Protein AF-A0A6M0K688-F1 (afdb_monomer_lite)

Structure (mmCIF, N/CA/C/O backbone):
data_AF-A0A6M0K688-F1
#
_entry.id   AF-A0A6M0K688-F1
#
loop_
_atom_site.group_PDB
_atom_site.id
_atom_site.type_symbol
_atom_site.label_atom_id
_atom_site.label_alt_id
_atom_site.label_comp_id
_atom_site.label_asym_id
_atom_site.label_entity_id
_atom_site.label_seq_id
_atom_site.pdbx_PDB_ins_code
_atom_site.Cartn_x
_atom_site.Car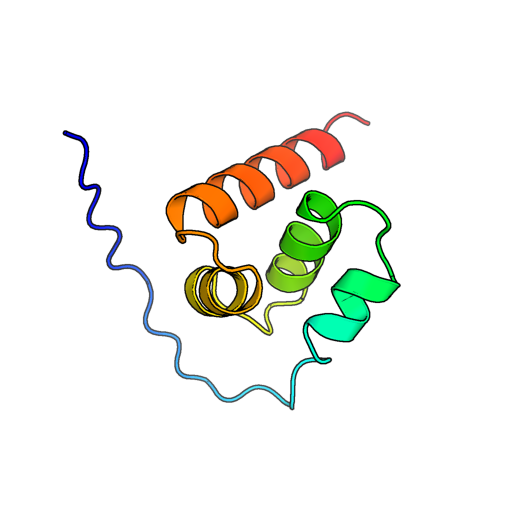tn_y
_atom_site.Cartn_z
_atom_site.occupancy
_atom_site.B_iso_or_equiv
_atom_site.auth_seq_id
_atom_site.auth_comp_id
_atom_site.auth_asym_id
_atom_site.auth_atom_id
_atom_site.pdbx_PDB_model_num
ATOM 1 N N . PRO A 1 1 ? -7.500 13.527 -20.512 1.00 37.03 1 PRO A N 1
ATOM 2 C CA . PRO A 1 1 ? -6.575 12.370 -20.423 1.00 37.03 1 PRO A CA 1
ATOM 3 C C . PRO A 1 1 ? -5.394 12.693 -19.493 1.00 37.03 1 PRO A C 1
ATOM 5 O O . PRO A 1 1 ? -4.588 13.560 -19.808 1.00 37.03 1 PRO A O 1
ATOM 8 N N . LYS A 1 2 ? -5.361 12.113 -18.288 1.00 41.84 2 LYS A N 1
ATOM 9 C CA . LYS A 1 2 ? -4.255 12.314 -17.336 1.00 41.84 2 LYS A CA 1
ATOM 10 C C . LYS A 1 2 ? -3.491 11.007 -17.174 1.00 41.84 2 LYS A C 1
ATOM 12 O O . LYS A 1 2 ? -3.596 10.345 -16.145 1.00 41.84 2 LYS A O 1
ATOM 17 N N . ASP A 1 3 ? -2.718 10.691 -18.201 1.00 49.59 3 ASP A N 1
ATOM 18 C CA . ASP A 1 3 ? -1.551 9.823 -18.127 1.00 49.59 3 ASP A CA 1
ATOM 19 C C . ASP A 1 3 ? -0.504 10.544 -17.277 1.00 49.59 3 ASP A C 1
ATOM 21 O O . ASP A 1 3 ? 0.272 11.373 -17.743 1.00 49.59 3 ASP A O 1
ATOM 25 N N . ARG A 1 4 ? -0.578 10.330 -15.963 1.00 47.59 4 ARG A N 1
ATOM 26 C CA . ARG A 1 4 ? 0.492 10.729 -15.053 1.00 47.59 4 ARG A CA 1
ATOM 27 C C . ARG A 1 4 ? 1.481 9.590 -14.998 1.00 47.59 4 ARG A C 1
ATOM 29 O O . ARG A 1 4 ? 1.391 8.759 -14.100 1.00 47.59 4 ARG A O 1
ATOM 36 N N . ASP A 1 5 ? 2.380 9.590 -15.970 1.00 49.09 5 ASP A N 1
ATOM 37 C CA . ASP A 1 5 ? 3.666 8.910 -15.904 1.00 49.09 5 ASP A CA 1
ATOM 38 C C . ASP A 1 5 ? 4.275 9.185 -14.520 1.00 49.09 5 ASP A C 1
ATOM 40 O O . ASP A 1 5 ? 4.624 10.315 -14.181 1.00 49.09 5 ASP A O 1
ATOM 44 N N . LEU A 1 6 ? 4.226 8.181 -13.649 1.00 51.19 6 LEU A N 1
ATOM 45 C CA . LEU A 1 6 ? 4.814 8.219 -12.313 1.00 51.19 6 LEU A CA 1
ATOM 46 C C . LEU A 1 6 ? 5.831 7.092 -12.265 1.00 51.19 6 LEU A C 1
ATOM 48 O O . LEU A 1 6 ? 5.666 6.066 -11.607 1.00 51.19 6 LEU A O 1
ATOM 52 N N . SER A 1 7 ? 6.861 7.306 -13.066 1.00 49.12 7 SER A N 1
ATOM 53 C CA . SER A 1 7 ? 8.116 6.586 -13.114 1.00 49.12 7 SER A CA 1
ATOM 54 C C . SER A 1 7 ? 8.965 6.953 -11.881 1.00 49.12 7 SER A C 1
ATOM 56 O O . SER A 1 7 ? 9.979 7.623 -11.983 1.00 49.12 7 SER A O 1
ATOM 58 N N . GLU A 1 8 ? 8.554 6.515 -10.688 1.00 49.06 8 GLU A N 1
ATOM 59 C CA . GLU A 1 8 ? 9.337 6.596 -9.439 1.00 49.06 8 GLU A CA 1
ATOM 60 C C . GLU A 1 8 ? 8.960 5.361 -8.593 1.00 49.06 8 GLU A C 1
ATOM 62 O O . GLU A 1 8 ? 7.800 5.186 -8.235 1.00 49.06 8 GLU A O 1
ATOM 67 N N . VAL A 1 9 ? 9.815 4.388 -8.268 1.00 51.94 9 VAL A N 1
ATOM 68 C CA . VAL A 1 9 ? 11.208 4.443 -7.805 1.00 51.94 9 VAL A CA 1
ATOM 69 C C . VAL A 1 9 ? 11.877 3.085 -8.111 1.00 51.94 9 VAL A C 1
ATOM 71 O O . VAL A 1 9 ? 11.246 2.045 -7.888 1.00 51.94 9 VAL A O 1
ATOM 74 N N . PRO A 1 10 ? 13.149 3.030 -8.552 1.00 62.47 10 PRO A N 1
ATOM 75 C CA . PRO A 1 10 ? 13.899 1.784 -8.603 1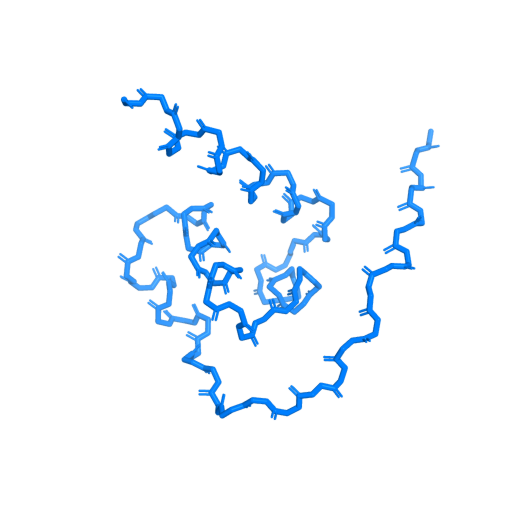.00 62.47 10 PRO A CA 1
ATOM 76 C C . PRO A 1 10 ? 14.407 1.454 -7.197 1.00 62.47 10 PRO A C 1
ATOM 78 O O . PRO A 1 10 ? 15.388 2.028 -6.741 1.00 62.47 10 PRO A O 1
ATOM 81 N N . LEU A 1 11 ? 13.772 0.512 -6.500 1.00 48.19 11 LEU A N 1
ATOM 82 C CA . LEU A 1 11 ? 14.414 -0.143 -5.358 1.00 48.19 11 LEU A CA 1
ATOM 83 C C . LEU A 1 11 ? 14.285 -1.657 -5.495 1.00 48.19 11 LEU A C 1
ATOM 85 O O . LEU A 1 11 ? 13.606 -2.353 -4.742 1.00 48.19 11 LEU A O 1
ATOM 89 N N . ALA A 1 12 ? 14.982 -2.159 -6.511 1.00 48.91 12 ALA A N 1
ATOM 90 C CA . ALA A 1 12 ? 15.481 -3.518 -6.528 1.00 48.91 12 ALA A CA 1
ATOM 91 C C . ALA A 1 12 ? 16.421 -3.711 -5.327 1.00 48.91 12 ALA A C 1
ATOM 93 O O . ALA A 1 12 ? 17.635 -3.614 -5.451 1.00 48.91 12 ALA A O 1
ATOM 94 N N . GLN A 1 13 ? 15.867 -3.974 -4.148 1.00 51.00 13 GLN A N 1
ATOM 95 C CA . GLN A 1 13 ? 16.612 -4.561 -3.044 1.00 51.00 13 GLN A CA 1
ATOM 96 C C . GLN A 1 13 ? 15.772 -5.683 -2.455 1.00 51.00 13 GLN A C 1
ATOM 98 O O . GLN A 1 13 ? 14.846 -5.466 -1.677 1.00 51.00 13 GLN A O 1
ATOM 103 N N . ARG A 1 14 ? 16.122 -6.896 -2.904 1.00 49.16 14 ARG A N 1
ATOM 104 C CA . ARG A 1 14 ? 15.784 -8.189 -2.303 1.00 49.16 14 ARG A CA 1
ATOM 105 C C . ARG A 1 14 ? 15.712 -8.050 -0.782 1.00 49.16 14 ARG A C 1
ATOM 107 O O . ARG A 1 14 ? 16.735 -8.008 -0.104 1.00 49.16 14 ARG A O 1
ATOM 114 N N . ARG A 1 15 ? 14.494 -7.990 -0.262 1.00 50.69 15 ARG A N 1
ATOM 115 C CA . ARG A 1 15 ? 14.176 -8.232 1.143 1.00 50.69 15 ARG A CA 1
ATOM 116 C C . ARG A 1 15 ? 13.575 -9.638 1.258 1.00 50.69 15 ARG A C 1
ATOM 118 O O . ARG A 1 15 ? 13.130 -10.168 0.236 1.00 50.69 15 ARG A O 1
ATOM 125 N N . PRO A 1 16 ? 13.654 -10.275 2.444 1.00 49.12 16 PRO A N 1
ATOM 126 C CA . PRO A 1 16 ? 13.171 -11.642 2.679 1.00 49.12 16 PRO A CA 1
ATOM 127 C C . PRO A 1 16 ? 11.753 -11.829 2.127 1.00 49.12 16 PRO A C 1
ATOM 129 O O . PRO A 1 16 ? 11.036 -10.832 2.026 1.00 49.12 16 PRO A O 1
ATOM 132 N N . PRO A 1 17 ? 11.353 -13.061 1.748 1.00 52.41 17 PRO A N 1
ATOM 133 C CA . PRO A 1 17 ? 10.094 -13.311 1.054 1.00 52.41 17 PRO A CA 1
ATOM 134 C C . PRO A 1 17 ? 8.961 -12.641 1.825 1.00 52.41 17 PRO A C 1
ATOM 136 O O . PRO A 1 17 ? 8.642 -13.029 2.949 1.00 52.41 17 PRO A O 1
ATOM 139 N N . ALA A 1 18 ? 8.424 -11.563 1.255 1.00 56.69 18 ALA A N 1
ATOM 140 C CA . ALA A 1 18 ? 7.318 -10.859 1.865 1.00 56.69 18 ALA A CA 1
ATOM 141 C C . ALA A 1 18 ? 6.161 -11.856 1.992 1.00 56.69 18 ALA A C 1
ATOM 143 O O . ALA A 1 18 ? 5.938 -12.661 1.083 1.00 56.69 18 ALA A O 1
ATOM 144 N N . LYS A 1 19 ? 5.444 -11.823 3.122 1.00 65.88 19 LYS A N 1
ATOM 145 C CA . LYS A 1 19 ? 4.242 -12.645 3.322 1.00 65.88 19 LYS A CA 1
ATOM 146 C C . LYS A 1 19 ? 3.345 -12.530 2.096 1.00 65.88 19 LYS A C 1
ATOM 148 O O . LYS A 1 19 ? 3.155 -11.397 1.647 1.00 65.88 19 LYS A O 1
ATOM 153 N N . PRO A 1 20 ? 2.824 -13.630 1.534 1.00 78.38 20 PRO A N 1
ATOM 154 C CA . PRO A 1 20 ? 2.056 -13.579 0.298 1.00 78.38 20 PRO A CA 1
ATOM 155 C C . PRO A 1 20 ? 0.900 -12.586 0.428 1.00 78.38 20 PRO A C 1
ATOM 157 O O . PRO A 1 20 ? 0.261 -12.499 1.474 1.00 78.38 20 PRO A O 1
ATOM 160 N N . LEU A 1 21 ? 0.596 -11.848 -0.643 1.00 79.94 21 LEU A N 1
ATOM 161 C CA . LEU A 1 21 ? -0.517 -10.887 -0.654 1.00 79.94 21 LEU A CA 1
ATOM 162 C C . LEU A 1 21 ? -1.855 -11.526 -0.230 1.00 79.94 21 LEU A C 1
ATOM 164 O O . LEU A 1 21 ? -2.684 -10.858 0.381 1.00 79.94 21 LEU A O 1
ATOM 168 N N . ALA A 1 22 ? -2.008 -12.835 -0.444 1.00 81.75 22 ALA A N 1
ATOM 169 C CA . ALA A 1 22 ? -3.136 -13.637 0.025 1.00 81.75 22 ALA A CA 1
ATOM 170 C C . ALA A 1 22 ? -3.321 -13.640 1.557 1.00 81.75 22 ALA A C 1
ATOM 172 O O . ALA A 1 22 ? -4.457 -13.670 2.030 1.00 81.75 22 ALA A O 1
ATOM 173 N N . GLU A 1 23 ? -2.239 -13.567 2.341 1.00 83.94 23 GLU A N 1
ATOM 174 C CA . GLU A 1 23 ? -2.339 -13.428 3.801 1.00 83.94 23 GLU A CA 1
ATOM 175 C C . GLU A 1 23 ? -2.963 -12.085 4.169 1.00 83.94 23 GLU A C 1
ATOM 177 O O . GLU A 1 23 ? -3.862 -12.040 4.999 1.00 83.94 23 GLU A O 1
ATOM 182 N N . TYR A 1 24 ? -2.556 -10.994 3.514 1.00 84.56 24 TYR A N 1
ATOM 183 C CA . TYR A 1 24 ? -3.164 -9.682 3.748 1.00 84.56 24 TYR A CA 1
ATOM 184 C C . TYR A 1 24 ? -4.646 -9.678 3.357 1.00 84.56 24 TYR A C 1
ATOM 186 O O . TYR A 1 24 ? -5.462 -9.121 4.079 1.00 84.56 24 TYR A O 1
ATOM 194 N N . VAL A 1 25 ? -5.026 -10.348 2.268 1.00 84.56 25 VAL A N 1
ATOM 195 C CA . VAL A 1 25 ? -6.446 -10.492 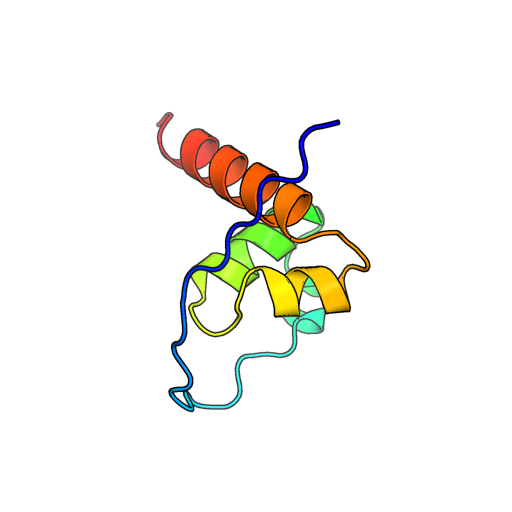1.902 1.00 84.56 25 VAL A CA 1
ATOM 196 C C . VAL A 1 25 ? -7.231 -11.291 2.945 1.00 84.56 25 VAL A C 1
ATOM 198 O O . VAL A 1 25 ? -8.381 -10.972 3.212 1.00 84.56 25 VAL A O 1
ATOM 201 N N . SER A 1 26 ? -6.619 -12.302 3.560 1.00 85.75 26 SER A N 1
ATOM 202 C CA . SER A 1 26 ? -7.286 -13.116 4.586 1.00 85.75 26 SER A CA 1
ATOM 203 C C . SER A 1 26 ? -7.365 -12.413 5.946 1.00 85.75 26 SER A C 1
ATOM 205 O O . SER A 1 26 ? -8.294 -12.650 6.711 1.00 85.75 26 SER A O 1
ATOM 207 N N . LEU A 1 27 ? -6.393 -11.551 6.260 1.00 86.62 27 LEU A N 1
ATOM 208 C CA . LEU A 1 27 ? -6.319 -10.811 7.524 1.00 86.62 27 LEU A CA 1
ATOM 209 C C . LEU A 1 27 ? -7.254 -9.598 7.572 1.00 86.62 27 LEU A C 1
ATOM 211 O O . LEU A 1 27 ? -7.636 -9.171 8.661 1.00 86.62 27 LEU A O 1
ATOM 215 N N . TYR A 1 28 ? -7.599 -9.025 6.419 1.00 85.69 28 TYR A N 1
ATOM 216 C CA . TYR A 1 28 ? -8.424 -7.826 6.331 1.00 85.69 28 TYR A CA 1
ATOM 217 C C . TYR A 1 28 ? -9.688 -8.106 5.520 1.00 85.69 28 TYR A C 1
ATOM 219 O O . TYR A 1 28 ? -9.616 -8.439 4.343 1.00 85.69 28 TYR A O 1
ATOM 227 N N . SER A 1 29 ? -10.857 -7.877 6.123 1.00 84.88 29 SER A N 1
ATOM 228 C CA . SER A 1 29 ? -12.150 -8.015 5.433 1.00 84.88 29 SER A CA 1
ATOM 229 C C . SER A 1 29 ? -12.344 -6.998 4.305 1.00 84.88 29 SER A C 1
ATOM 231 O O . SER A 1 29 ? -13.173 -7.197 3.421 1.00 84.88 29 SER A O 1
ATOM 233 N N . ASP A 1 30 ? -11.599 -5.892 4.347 1.00 88.38 30 ASP A N 1
ATOM 234 C CA . ASP A 1 30 ? -11.636 -4.844 3.339 1.00 88.38 30 ASP A CA 1
ATOM 235 C C . ASP A 1 30 ? -10.377 -4.882 2.463 1.00 88.38 30 ASP A C 1
ATOM 237 O O . ASP A 1 30 ? -9.241 -4.853 2.949 1.00 88.38 30 ASP A O 1
ATOM 241 N N . ARG A 1 31 ? -10.589 -4.912 1.143 1.00 89.12 31 ARG A N 1
ATOM 242 C CA . ARG A 1 31 ? -9.507 -4.958 0.152 1.00 89.12 31 ARG A CA 1
ATOM 243 C C . ARG A 1 31 ? -8.598 -3.736 0.253 1.00 89.12 31 ARG A C 1
ATOM 245 O O . ARG A 1 31 ? -7.388 -3.857 0.074 1.00 89.12 31 ARG A O 1
ATOM 252 N N . ASP A 1 32 ? -9.163 -2.565 0.518 1.00 89.25 32 ASP A N 1
ATOM 253 C CA . ASP A 1 32 ? -8.410 -1.320 0.560 1.00 89.25 32 ASP A CA 1
ATOM 254 C C . ASP A 1 32 ? -7.501 -1.284 1.809 1.00 89.25 32 ASP A C 1
ATOM 256 O O . ASP A 1 32 ? -6.349 -0.846 1.730 1.00 89.25 32 ASP A O 1
ATOM 260 N N . GLN A 1 33 ? -7.951 -1.867 2.926 1.00 89.00 33 GLN A N 1
ATOM 261 C CA . GLN A 1 33 ? -7.113 -2.140 4.098 1.00 89.00 33 GLN A CA 1
ATOM 262 C C . GLN A 1 33 ? -6.016 -3.175 3.819 1.00 89.00 33 GLN A C 1
ATOM 264 O O . GLN A 1 33 ? -4.866 -2.935 4.189 1.00 89.00 33 GLN A O 1
ATOM 269 N N . ALA A 1 34 ? -6.325 -4.273 3.118 1.00 90.31 34 ALA A N 1
ATOM 270 C CA . ALA A 1 34 ? -5.322 -5.266 2.718 1.00 90.31 34 ALA A CA 1
ATOM 271 C C . ALA A 1 34 ? -4.219 -4.638 1.846 1.00 90.31 34 ALA A C 1
ATOM 273 O O . ALA A 1 34 ? -3.030 -4.866 2.072 1.00 90.31 34 ALA A O 1
ATOM 274 N N . ILE A 1 35 ? -4.607 -3.786 0.892 1.00 89.69 35 ILE A N 1
ATOM 275 C CA . ILE A 1 35 ? -3.702 -3.019 0.027 1.00 89.69 35 ILE A CA 1
ATOM 276 C C . ILE A 1 35 ? -2.813 -2.078 0.850 1.00 89.69 35 ILE A C 1
ATOM 278 O O . ILE A 1 35 ? -1.598 -2.027 0.645 1.00 89.69 35 ILE A O 1
ATOM 282 N N . ALA A 1 36 ? -3.402 -1.336 1.789 1.00 89.00 36 ALA A N 1
ATOM 283 C CA . ALA A 1 36 ? -2.660 -0.415 2.641 1.00 89.00 36 ALA A CA 1
ATOM 284 C C . ALA A 1 36 ? -1.677 -1.148 3.565 1.00 89.00 36 ALA A C 1
ATOM 286 O O . ALA A 1 36 ? -0.541 -0.701 3.720 1.00 89.00 36 ALA A O 1
ATOM 287 N N . ALA A 1 37 ? -2.079 -2.287 4.132 1.00 87.38 37 ALA A N 1
ATOM 288 C CA . ALA A 1 37 ? -1.234 -3.115 4.986 1.00 87.38 37 ALA A CA 1
ATOM 289 C C . ALA A 1 37 ? -0.086 -3.773 4.205 1.00 87.38 37 ALA A C 1
ATOM 291 O O . ALA A 1 37 ? 1.055 -3.768 4.669 1.00 87.38 37 ALA A O 1
ATOM 292 N N . ALA A 1 38 ? -0.358 -4.263 2.993 1.00 87.94 38 ALA A N 1
ATOM 293 C CA . ALA A 1 38 ? 0.662 -4.794 2.096 1.00 87.94 38 ALA A CA 1
ATOM 294 C C . ALA A 1 38 ? 1.700 -3.727 1.721 1.00 87.94 38 ALA A C 1
ATOM 296 O O . ALA A 1 38 ? 2.897 -4.005 1.756 1.00 87.94 38 ALA A O 1
ATOM 297 N N . TYR A 1 39 ? 1.275 -2.492 1.432 1.00 86.75 39 TYR A N 1
ATOM 298 C CA . TYR A 1 39 ? 2.203 -1.388 1.169 1.00 86.75 39 TYR A CA 1
ATOM 299 C C . TYR A 1 39 ? 2.986 -0.982 2.427 1.00 86.75 39 TYR A C 1
ATOM 301 O O . TYR A 1 39 ? 4.202 -0.809 2.375 1.00 86.75 39 TYR A O 1
ATOM 309 N N . ALA A 1 40 ? 2.310 -0.891 3.578 1.00 84.38 40 ALA A N 1
ATOM 310 C CA . ALA A 1 40 ? 2.934 -0.557 4.858 1.00 84.38 40 ALA A CA 1
ATOM 311 C C . ALA A 1 40 ? 3.956 -1.608 5.323 1.00 84.38 40 ALA A C 1
ATOM 313 O O . ALA A 1 40 ? 4.881 -1.268 6.054 1.00 84.38 40 ALA A O 1
ATOM 314 N N . SER A 1 41 ? 3.829 -2.862 4.871 1.00 82.88 41 SER A N 1
ATOM 315 C CA . SER A 1 41 ? 4.826 -3.909 5.122 1.00 82.88 41 SER A CA 1
ATOM 316 C C . SER A 1 41 ? 6.210 -3.584 4.544 1.00 82.88 41 SER A C 1
ATOM 318 O O . SER A 1 41 ? 7.206 -4.156 4.980 1.00 82.88 41 SER A O 1
ATOM 320 N N . GLY A 1 42 ? 6.284 -2.698 3.540 1.00 78.12 42 GLY A N 1
ATOM 321 C CA . GLY A 1 42 ? 7.520 -2.370 2.829 1.00 78.12 42 GLY A CA 1
ATOM 322 C C . GLY A 1 42 ? 8.086 -3.518 1.985 1.00 78.12 42 GLY A C 1
ATOM 323 O O . GLY A 1 42 ? 9.211 -3.407 1.499 1.00 78.12 42 GLY A O 1
ATOM 324 N N . GLY A 1 43 ? 7.337 -4.618 1.827 1.00 79.19 43 GLY A N 1
ATOM 325 C CA . GLY A 1 43 ? 7.720 -5.788 1.032 1.00 79.19 43 GLY A CA 1
ATOM 326 C C . GLY A 1 43 ? 7.221 -5.764 -0.415 1.00 79.19 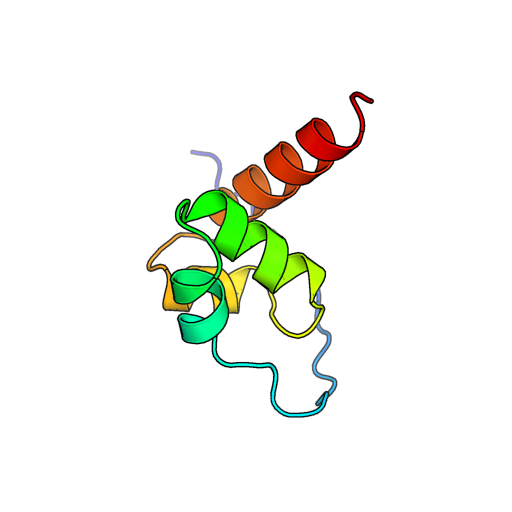43 GLY A C 1
ATOM 327 O O . GLY A 1 43 ? 7.667 -6.579 -1.219 1.00 79.19 43 GLY A O 1
ATOM 328 N N . TYR A 1 44 ? 6.321 -4.836 -0.757 1.00 81.81 44 TYR A N 1
ATOM 329 C CA . TYR A 1 44 ? 5.687 -4.759 -2.072 1.00 81.81 44 TYR A CA 1
ATOM 330 C C . TYR A 1 44 ? 5.632 -3.331 -2.609 1.00 81.81 44 TYR A C 1
ATOM 332 O O . TYR A 1 44 ? 5.296 -2.386 -1.896 1.00 81.81 44 TYR A O 1
ATOM 340 N N . THR A 1 45 ? 5.897 -3.184 -3.906 1.00 83.38 45 THR A N 1
ATOM 341 C CA . THR A 1 45 ? 5.673 -1.928 -4.632 1.00 83.38 45 THR A CA 1
ATOM 342 C C . THR A 1 45 ? 4.190 -1.731 -4.952 1.00 83.38 45 THR A C 1
ATOM 344 O O . THR A 1 45 ? 3.430 -2.693 -5.076 1.00 83.38 45 THR A O 1
ATOM 347 N N . LEU A 1 46 ? 3.773 -0.478 -5.178 1.00 83.75 46 LEU A N 1
ATOM 348 C CA . LEU A 1 46 ? 2.405 -0.155 -5.614 1.00 83.75 46 LEU A CA 1
ATOM 349 C C . LEU A 1 46 ? 1.999 -0.932 -6.875 1.00 83.75 46 LEU A C 1
ATOM 351 O O . LEU A 1 46 ? 0.843 -1.330 -7.001 1.00 83.75 46 LEU A O 1
ATOM 355 N N . LYS A 1 47 ? 2.951 -1.160 -7.790 1.00 84.12 47 LYS A N 1
ATOM 356 C CA . LYS A 1 47 ? 2.732 -1.940 -9.009 1.00 84.12 47 LYS A CA 1
ATOM 357 C C . LYS A 1 47 ? 2.490 -3.415 -8.700 1.00 84.12 47 LYS A C 1
ATOM 359 O O . LYS A 1 47 ? 1.509 -3.951 -9.181 1.00 84.12 47 LYS A O 1
ATOM 364 N N . GLN A 1 48 ? 3.320 -4.051 -7.871 1.00 83.88 48 GLN A N 1
ATOM 365 C CA . GLN A 1 48 ? 3.147 -5.469 -7.512 1.00 83.88 48 GLN A CA 1
ATOM 366 C C . GLN A 1 48 ? 1.823 -5.728 -6.791 1.00 83.88 48 GLN A C 1
ATOM 368 O O . GLN A 1 48 ? 1.148 -6.717 -7.063 1.00 83.88 48 GLN A O 1
ATOM 373 N N . ILE A 1 49 ? 1.438 -4.818 -5.895 1.00 86.69 49 ILE A N 1
ATOM 374 C CA . ILE A 1 49 ? 0.127 -4.861 -5.244 1.00 86.69 49 ILE A CA 1
ATOM 375 C C . ILE A 1 49 ? -0.965 -4.708 -6.311 1.00 86.69 49 ILE A C 1
ATOM 377 O O . ILE A 1 49 ? -1.905 -5.493 -6.356 1.00 86.69 49 ILE A O 1
ATOM 381 N N . GLY A 1 50 ? -0.818 -3.739 -7.214 1.00 87.12 50 GLY A N 1
ATOM 382 C CA . GLY A 1 50 ? -1.739 -3.533 -8.327 1.00 87.12 50 GLY A CA 1
ATOM 383 C C . GLY A 1 50 ? -1.918 -4.766 -9.211 1.00 87.12 50 GLY A C 1
ATOM 384 O O . GLY A 1 50 ? -3.049 -5.187 -9.434 1.00 87.12 50 GLY A O 1
ATOM 385 N N . ASP A 1 51 ? -0.819 -5.385 -9.636 1.00 86.69 51 ASP A N 1
ATOM 386 C CA . ASP A 1 51 ? -0.809 -6.580 -10.481 1.00 86.69 51 ASP A CA 1
ATOM 387 C C . ASP A 1 51 ? -1.547 -7.751 -9.799 1.00 86.69 51 ASP A C 1
ATOM 389 O O . ASP A 1 51 ? -2.322 -8.448 -10.449 1.00 86.69 51 ASP A O 1
ATOM 393 N N . TYR A 1 52 ? -1.390 -7.927 -8.481 1.00 87.50 52 TYR A N 1
ATOM 394 C CA . TYR A 1 52 ? -2.100 -8.961 -7.716 1.00 87.50 52 TYR A CA 1
ATOM 395 C C . TYR A 1 52 ? -3.602 -8.686 -7.568 1.00 87.50 52 TYR A C 1
ATOM 397 O O . TYR A 1 52 ? -4.423 -9.588 -7.717 1.00 87.50 52 TYR A O 1
ATOM 405 N N . PHE A 1 53 ? -3.979 -7.438 -7.278 1.00 85.62 53 PHE A N 1
ATOM 406 C CA . PHE A 1 53 ? -5.381 -7.049 -7.102 1.00 85.62 53 PHE A CA 1
ATOM 407 C C . PHE A 1 53 ? -6.101 -6.743 -8.429 1.00 85.62 53 PHE A C 1
ATOM 409 O O . PHE A 1 53 ? -7.284 -6.395 -8.410 1.00 85.62 53 PHE A O 1
ATOM 416 N N . GLY A 1 54 ? -5.408 -6.822 -9.571 1.00 87.88 54 GLY A N 1
ATOM 417 C CA . GLY A 1 54 ? -5.932 -6.407 -10.876 1.00 87.88 54 GLY A CA 1
ATOM 418 C C . GLY A 1 54 ? -6.239 -4.906 -10.951 1.00 87.88 54 GLY A C 1
ATOM 419 O O . GLY A 1 54 ? -7.135 -4.478 -11.677 1.00 87.88 54 GLY A O 1
ATOM 420 N N . LEU A 1 55 ? -5.543 -4.091 -10.155 1.00 88.50 55 LEU A N 1
ATOM 421 C CA . LEU A 1 55 ? -5.762 -2.655 -10.043 1.00 88.50 55 LEU A CA 1
ATOM 422 C C . LEU A 1 55 ? -4.575 -1.870 -10.583 1.00 88.50 55 LEU A C 1
ATOM 424 O O . LEU A 1 55 ? -3.421 -2.132 -10.270 1.00 88.50 55 LEU A O 1
ATOM 428 N N . HIS A 1 56 ? -4.872 -0.803 -11.317 1.00 87.88 56 HIS A N 1
ATOM 429 C CA . HIS A 1 56 ? -3.840 0.122 -11.758 1.00 87.88 56 HIS A CA 1
ATOM 430 C C . HIS A 1 56 ? -3.149 0.801 -10.561 1.00 87.88 56 HIS A C 1
ATOM 432 O O . HIS A 1 56 ? -3.812 1.171 -9.584 1.00 87.88 56 HIS A O 1
ATOM 438 N N . TYR A 1 57 ? -1.836 1.040 -10.655 1.00 81.00 57 TYR A N 1
ATOM 439 C CA . TYR A 1 57 ? -1.027 1.618 -9.568 1.00 81.00 57 TYR A CA 1
ATOM 440 C C . TYR A 1 57 ? -1.601 2.942 -9.031 1.00 81.00 57 TYR A C 1
ATOM 442 O O . TYR A 1 57 ? -1.522 3.219 -7.835 1.00 81.00 57 TYR A O 1
ATOM 450 N N . ALA A 1 58 ? -2.238 3.750 -9.888 1.00 85.38 58 ALA A N 1
ATOM 451 C CA . ALA A 1 58 ? -2.880 5.003 -9.488 1.00 85.38 58 ALA A CA 1
ATOM 452 C C . ALA A 1 58 ? -4.018 4.776 -8.477 1.00 85.38 58 ALA A C 1
ATOM 454 O O . ALA A 1 58 ? -4.222 5.578 -7.562 1.00 85.38 58 ALA A O 1
ATOM 455 N N . ARG A 1 59 ? -4.745 3.659 -8.613 1.00 88.94 59 ARG A N 1
ATOM 456 C CA . ARG A 1 59 ? -5.797 3.272 -7.673 1.00 88.94 59 ARG A CA 1
ATOM 457 C C . ARG A 1 59 ? -5.205 2.805 -6.350 1.00 88.94 59 ARG A C 1
ATOM 459 O O . ARG A 1 59 ? -5.657 3.272 -5.310 1.00 88.94 59 ARG A O 1
ATOM 466 N N . ILE A 1 60 ? -4.157 1.983 -6.398 1.00 88.88 60 ILE A N 1
ATOM 467 C CA . ILE A 1 60 ? -3.413 1.547 -5.207 1.00 88.88 60 ILE A CA 1
ATOM 468 C C . ILE A 1 60 ? -2.865 2.759 -4.441 1.00 88.88 60 ILE A C 1
ATOM 470 O O . ILE A 1 60 ? -3.093 2.888 -3.243 1.00 88.88 60 ILE A O 1
ATOM 474 N N . SER A 1 61 ? -2.230 3.707 -5.136 1.00 85.38 61 SER A N 1
ATOM 475 C CA . SER A 1 61 ? -1.711 4.942 -4.536 1.00 85.38 61 SER A CA 1
ATOM 476 C C . SER A 1 61 ? -2.806 5.747 -3.829 1.00 85.38 61 SER A C 1
ATOM 478 O O . SER A 1 61 ? -2.614 6.217 -2.706 1.00 85.38 61 SER A O 1
ATOM 480 N N . ARG A 1 62 ? -3.991 5.880 -4.443 1.00 88.06 62 ARG A N 1
ATOM 481 C CA . ARG A 1 62 ? -5.128 6.578 -3.826 1.00 88.06 62 ARG A CA 1
ATOM 482 C C . ARG A 1 62 ? -5.607 5.879 -2.553 1.00 88.06 62 ARG A C 1
ATOM 484 O O . ARG A 1 62 ? -5.862 6.567 -1.567 1.00 88.06 62 ARG A O 1
ATOM 491 N N . ILE A 1 63 ? -5.699 4.552 -2.576 1.00 89.50 63 ILE A N 1
ATOM 492 C CA . ILE A 1 63 ? -6.105 3.724 -1.434 1.00 89.50 63 ILE A CA 1
ATOM 493 C C . ILE A 1 63 ? -5.124 3.888 -0.271 1.00 89.50 63 ILE A C 1
ATOM 495 O O .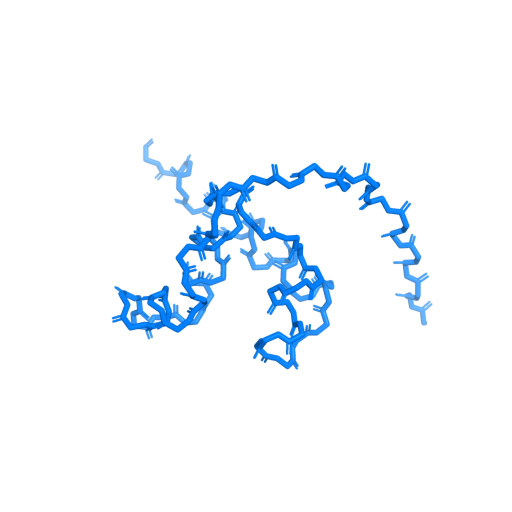 ILE A 1 63 ? -5.527 4.254 0.831 1.00 89.50 63 ILE A O 1
ATOM 499 N N . VAL A 1 64 ? -3.825 3.724 -0.534 1.00 87.31 64 VAL A N 1
ATOM 500 C CA . VAL A 1 64 ? -2.763 3.879 0.471 1.00 87.31 64 VAL A CA 1
ATOM 501 C C . VAL A 1 64 ? -2.810 5.270 1.112 1.00 87.31 64 VAL A C 1
ATOM 503 O O . VAL A 1 64 ? -2.746 5.403 2.334 1.00 87.31 64 VAL A O 1
ATOM 506 N N . ARG A 1 65 ? -2.980 6.326 0.305 1.00 86.12 65 ARG A N 1
ATOM 507 C CA . ARG A 1 65 ? -3.082 7.709 0.803 1.00 86.12 65 ARG A CA 1
ATOM 508 C C . ARG A 1 65 ? -4.347 7.947 1.628 1.00 86.12 65 ARG A C 1
ATOM 510 O O . ARG A 1 65 ? -4.296 8.697 2.601 1.00 86.12 65 ARG A O 1
ATOM 517 N N . ALA A 1 66 ? -5.471 7.344 1.246 1.00 86.38 66 ALA A N 1
ATOM 518 C CA . ALA A 1 66 ? -6.719 7.435 1.999 1.00 86.38 66 ALA A CA 1
ATOM 519 C C . ALA A 1 66 ? -6.603 6.725 3.358 1.00 86.38 66 ALA A C 1
ATOM 521 O O . ALA A 1 66 ? -6.966 7.306 4.380 1.00 86.38 66 ALA A O 1
ATOM 522 N N . ALA A 1 67 ? -6.008 5.530 3.383 1.00 84.19 67 ALA A N 1
ATOM 523 C CA . ALA A 1 67 ? -5.757 4.774 4.606 1.00 84.19 67 ALA A CA 1
ATOM 524 C C . ALA A 1 67 ? -4.806 5.514 5.566 1.00 84.19 67 ALA A C 1
ATOM 526 O O . ALA A 1 67 ? -5.066 5.582 6.767 1.00 84.19 67 ALA A O 1
ATOM 527 N N . ALA A 1 68 ? -3.749 6.148 5.045 1.00 76.56 68 ALA A N 1
ATOM 528 C CA . ALA A 1 68 ? -2.840 6.966 5.850 1.00 76.56 68 ALA A CA 1
ATOM 529 C C . ALA A 1 68 ? -3.551 8.162 6.514 1.00 76.56 68 ALA A C 1
ATOM 531 O O . ALA A 1 68 ? -3.290 8.464 7.676 1.00 76.56 68 ALA A O 1
ATOM 532 N N . LYS A 1 69 ? -4.491 8.817 5.812 1.00 74.19 69 LYS A N 1
ATOM 533 C CA . LYS A 1 69 ? -5.304 9.902 6.392 1.00 74.19 69 LYS A CA 1
ATOM 534 C C . LYS A 1 69 ? -6.280 9.414 7.460 1.00 74.19 69 LYS A C 1
ATOM 536 O O . LYS A 1 69 ? -6.514 10.140 8.421 1.00 74.19 69 LYS A O 1
ATOM 541 N N . ALA A 1 70 ? -6.843 8.217 7.303 1.00 67.00 70 ALA A N 1
ATOM 542 C CA . ALA A 1 70 ? -7.751 7.640 8.293 1.00 67.00 70 ALA A CA 1
ATOM 543 C C . ALA A 1 70 ? -7.042 7.345 9.627 1.00 67.00 70 ALA A C 1
ATOM 545 O O . ALA A 1 70 ? -7.630 7.537 10.686 1.00 67.00 70 ALA A O 1
ATOM 546 N N . LYS A 1 71 ? -5.762 6.950 9.586 1.00 60.59 71 LYS A N 1
ATOM 547 C CA . LYS A 1 71 ? -4.970 6.609 10.779 1.00 60.59 71 LYS A CA 1
ATOM 548 C C . LYS A 1 71 ? -4.474 7.826 11.583 1.00 60.59 71 LYS A C 1
ATOM 550 O O . LYS A 1 71 ? -4.061 7.658 12.719 1.00 60.59 71 LYS A O 1
ATOM 555 N N . GLY A 1 72 ? -4.505 9.031 11.006 1.00 57.56 72 GLY A N 1
ATOM 556 C CA . GLY A 1 72 ? -4.070 10.281 11.650 1.00 57.56 72 GLY A CA 1
ATOM 557 C C . GLY A 1 72 ? -5.196 11.130 12.253 1.00 57.56 72 GLY A C 1
ATOM 558 O O . GLY A 1 72 ? -4.959 12.290 12.570 1.00 57.56 72 GLY A O 1
ATOM 559 N N . LYS A 1 73 ? -6.424 10.600 12.351 1.00 51.88 73 LYS A N 1
ATOM 560 C CA . LYS A 1 73 ? -7.601 11.311 12.888 1.00 51.88 73 LYS A CA 1
ATOM 561 C C . LYS A 1 73 ? -8.008 10.813 14.286 1.00 51.88 73 LYS A C 1
ATOM 563 O O . LYS A 1 73 ? -9.197 10.712 14.579 1.00 51.88 73 LYS A O 1
ATOM 568 N N . THR A 1 74 ? -7.026 10.491 15.120 1.00 40.22 74 THR A N 1
ATOM 569 C CA . THR A 1 74 ? -7.199 10.135 16.539 1.00 40.22 74 THR A CA 1
ATOM 570 C C . THR A 1 74 ? -6.330 11.024 17.395 1.00 40.22 74 THR A C 1
ATOM 572 O O . THR A 1 74 ? -5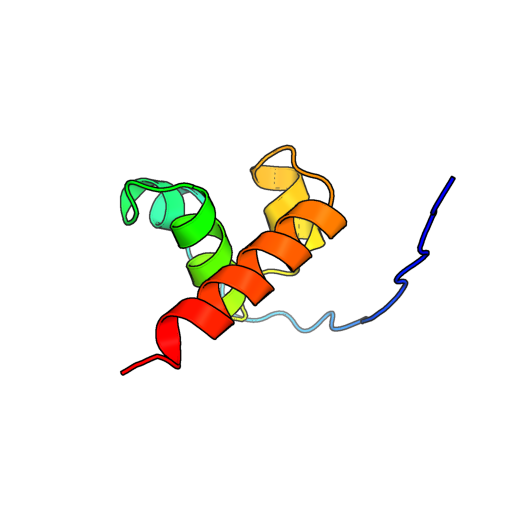.137 11.138 17.030 1.00 40.22 74 THR A O 1
#

Secondary structure (DSSP, 8-state):
---------------S-PPPHHHHHHH-SSHHHHHHHHHHTTSS-HHHHHHHHT--HHHHHHHHHHHHHHHT--

Sequence (74 aa):
PKDRDLSEVPLAQRRPPAKPLAEYVSLYSDRDQAIAAAYASGGYTLKQIGDYFGLHYARISRIVRAAAKAKGKT

pLDDT: mean 74.36, std 16.55, range [37.03, 90.31]

Foldseek 3Di:
DDPPPPPDDDDPDDDPQDDPLVVLVVVDVDLLSSLLVSVVSVNDDLVRSCVVVVHDSVVSVVSNVVVVVVVPPD

Radius of gyration: 12.76 Å; chains: 1; bounding box: 29×26×37 Å

InterPro domains:
  IPR013324 RNA polymerase sigma factor, region 3/4-like [SSF88659] (21-69)

Organism: NCBI:txid57489